Protein AF-A0A226QT10-F1 (afdb_monomer)

Solvent-accessible surface area (backbone atoms only — not comparable to full-atom values): 4693 Å² total; per-residue (Å²): 111,50,77,40,73,69,90,72,75,47,67,31,38,33,65,70,78,75,41,76,47,77,48,43,70,66,57,50,26,64,74,66,75,44,49,83,57,35,33,31,21,43,87,86,69,46,70,46,36,39,34,36,80,54,32,43,27,43,50,43,63,62,30,57,82,88,49,73,41,63,48,72,42,75,55,65,83,90,79,117

Mean predicted aligned error: 4.73 Å

Foldseek 3Di:
DDKDQDDDWDWAQEPAVRDIDIDDQVNVCVVVVWHWGMFDADPVRHTQWTDTPFWIWGAANYDYDPDDRIDTDTDDPVPD

Sequence (80 aa):
MKIQKEWVNFQIIDLTNDETITITKDKLEQLLDDKFVAMQLNDNGRPVVIWTEKYVCSIKDVMMFGDDPILALRRNPEFV

Structure (mmCIF, N/CA/C/O backbone):
data_AF-A0A226QT10-F1
#
_entry.id   AF-A0A226QT10-F1
#
loop_
_atom_site.group_PDB
_atom_site.id
_atom_site.type_symbol
_atom_site.label_atom_id
_atom_site.label_alt_id
_atom_site.label_comp_id
_atom_site.label_asym_id
_atom_site.label_entity_id
_atom_site.label_seq_id
_atom_site.pdbx_PDB_ins_code
_atom_site.Cartn_x
_atom_site.Cartn_y
_atom_site.Cartn_z
_atom_site.occupancy
_atom_site.B_iso_or_equiv
_atom_site.auth_seq_id
_atom_site.auth_comp_id
_atom_site.auth_asym_id
_atom_site.auth_atom_id
_atom_site.pdbx_PDB_model_num
ATOM 1 N N . MET A 1 1 ? -8.371 -13.195 -8.635 1.00 78.50 1 MET A N 1
ATOM 2 C CA . MET A 1 1 ? -8.442 -11.995 -7.763 1.00 78.50 1 MET A CA 1
ATOM 3 C C . MET A 1 1 ? -8.913 -12.378 -6.366 1.00 78.50 1 MET A C 1
ATOM 5 O O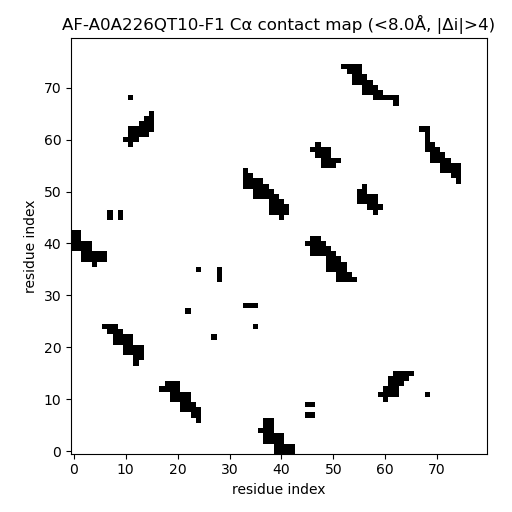 . MET A 1 1 ? -9.885 -13.115 -6.245 1.00 78.50 1 MET A O 1
ATOM 9 N N . LYS A 1 2 ? -8.229 -11.899 -5.318 1.00 91.25 2 LYS A N 1
ATOM 10 C CA . LYS A 1 2 ? -8.488 -12.253 -3.907 1.00 91.25 2 LYS A CA 1
ATOM 11 C C . LYS A 1 2 ? -8.558 -10.989 -3.049 1.00 91.25 2 LYS A C 1
ATOM 13 O O . LYS A 1 2 ? -7.674 -10.150 -3.164 1.00 91.25 2 LYS A O 1
ATOM 18 N N . ILE A 1 3 ? -9.560 -10.866 -2.178 1.00 94.88 3 ILE A N 1
ATOM 19 C CA . ILE A 1 3 ? -9.638 -9.787 -1.177 1.00 94.88 3 ILE A CA 1
ATOM 20 C C . ILE A 1 3 ? -9.160 -10.328 0.171 1.00 94.88 3 ILE A C 1
ATOM 22 O O . ILE A 1 3 ? -9.529 -11.437 0.560 1.00 94.88 3 ILE A O 1
ATOM 26 N N . GLN A 1 4 ? -8.349 -9.554 0.887 1.00 95.25 4 GLN A N 1
ATOM 27 C CA . GLN A 1 4 ? -7.851 -9.918 2.211 1.00 95.25 4 GLN A CA 1
ATOM 28 C C . GLN A 1 4 ? -7.704 -8.708 3.137 1.00 95.25 4 GLN A C 1
ATOM 30 O O . GLN A 1 4 ? -7.535 -7.578 2.687 1.00 95.25 4 GLN A O 1
ATOM 35 N N . LYS A 1 5 ? -7.761 -8.970 4.448 1.00 95.50 5 LYS A N 1
ATOM 36 C CA . LYS A 1 5 ? -7.600 -7.972 5.523 1.00 95.50 5 LYS A CA 1
ATOM 37 C C . LYS A 1 5 ? -6.170 -7.891 6.058 1.00 95.50 5 LYS A C 1
ATOM 39 O O . LYS A 1 5 ? -5.895 -7.140 6.985 1.00 95.50 5 LYS A O 1
ATOM 44 N N . GLU A 1 6 ? -5.272 -8.688 5.495 1.00 95.88 6 GLU A N 1
ATOM 45 C CA . GLU A 1 6 ? -3.855 -8.683 5.832 1.00 95.88 6 GLU A CA 1
ATOM 46 C C . GLU A 1 6 ? -3.095 -7.855 4.806 1.00 95.88 6 GLU A C 1
ATOM 48 O O . GLU A 1 6 ? -3.312 -7.982 3.596 1.00 95.88 6 GLU A O 1
ATOM 53 N N . TRP A 1 7 ? -2.207 -7.005 5.312 1.00 95.38 7 TRP A N 1
ATOM 54 C CA . TRP A 1 7 ? -1.367 -6.157 4.488 1.00 95.38 7 TRP A CA 1
ATOM 55 C C . TRP A 1 7 ? -0.282 -6.969 3.780 1.00 95.38 7 TRP A C 1
ATOM 57 O O . TRP A 1 7 ? 0.347 -7.839 4.380 1.00 95.38 7 TRP A O 1
ATOM 67 N N . VAL A 1 8 ? -0.009 -6.620 2.526 1.00 94.25 8 VAL A N 1
ATOM 68 C CA . VAL A 1 8 ? 1.134 -7.119 1.759 1.00 94.25 8 VAL A CA 1
ATOM 69 C C . VAL A 1 8 ? 1.956 -5.91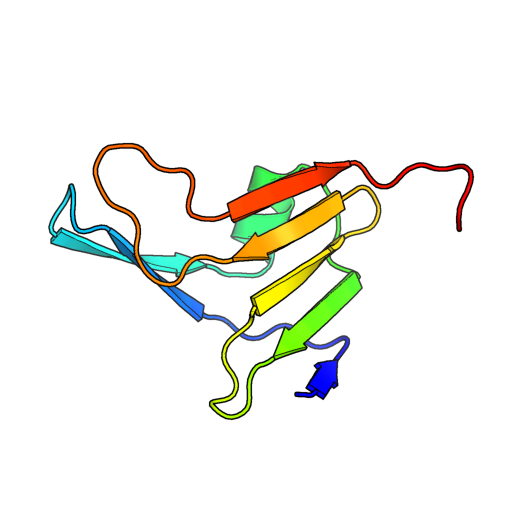7 1.327 1.00 94.25 8 VAL A C 1
ATOM 71 O O . VAL A 1 8 ? 1.441 -5.025 0.658 1.00 94.25 8 VAL A O 1
ATOM 74 N N . ASN A 1 9 ? 3.232 -5.887 1.717 1.00 94.25 9 ASN A N 1
ATOM 75 C CA . ASN A 1 9 ? 4.154 -4.868 1.227 1.00 94.25 9 ASN A CA 1
ATOM 76 C C . ASN A 1 9 ? 4.343 -5.041 -0.278 1.00 94.25 9 ASN A C 1
ATOM 78 O O . ASN A 1 9 ? 4.526 -6.157 -0.765 1.00 94.25 9 ASN A O 1
ATOM 82 N N . PHE A 1 10 ? 4.334 -3.930 -0.999 1.00 92.81 10 PHE A N 1
ATOM 83 C CA . PHE A 1 10 ? 4.506 -3.919 -2.443 1.00 92.81 10 PHE A CA 1
ATOM 84 C C . PHE A 1 10 ? 5.469 -2.815 -2.854 1.00 92.81 10 PHE A C 1
ATOM 86 O O . PHE A 1 10 ? 5.807 -1.927 -2.069 1.00 92.81 10 PHE A O 1
ATOM 93 N N . GLN A 1 11 ? 5.950 -2.918 -4.085 1.00 92.69 11 GLN A N 1
ATOM 94 C CA . GLN A 1 11 ? 6.912 -1.995 -4.659 1.00 92.69 11 GLN A CA 1
ATOM 95 C C . GLN A 1 11 ? 6.276 -1.260 -5.829 1.00 92.69 11 GLN A C 1
ATOM 97 O O . GLN A 1 11 ? 5.584 -1.875 -6.638 1.00 92.69 11 GLN A O 1
ATOM 102 N N . ILE A 1 12 ? 6.540 0.038 -5.903 1.00 90.75 12 ILE A N 1
ATOM 103 C CA . ILE A 1 12 ? 6.220 0.893 -7.042 1.00 90.75 12 ILE A CA 1
ATOM 104 C C . ILE A 1 12 ? 7.538 1.274 -7.697 1.00 90.75 12 ILE A C 1
ATOM 106 O O . ILE A 1 12 ? 8.497 1.625 -7.007 1.00 90.75 12 ILE A O 1
ATOM 110 N N . ILE A 1 13 ? 7.582 1.200 -9.021 1.00 90.44 13 ILE A N 1
ATOM 111 C CA . ILE A 1 13 ? 8.734 1.645 -9.800 1.00 90.44 13 ILE A CA 1
ATOM 112 C C . ILE A 1 13 ? 8.508 3.112 -10.177 1.00 90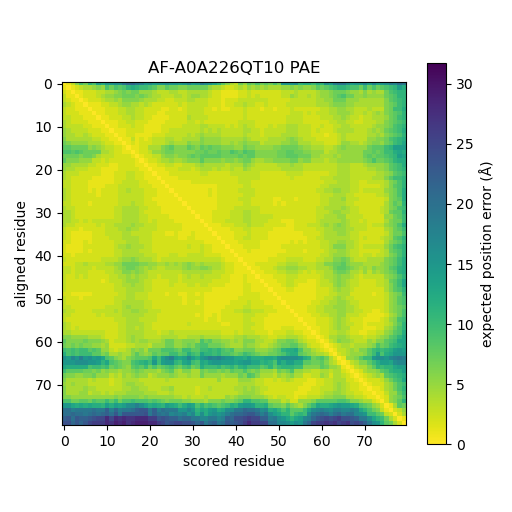.44 13 ILE A C 1
ATOM 114 O O . ILE A 1 13 ? 7.557 3.425 -10.897 1.00 90.44 13 ILE A O 1
ATOM 118 N N . ASP A 1 14 ? 9.374 3.998 -9.692 1.00 88.94 14 ASP A N 1
ATOM 119 C CA . ASP A 1 14 ? 9.429 5.400 -10.094 1.00 88.94 14 ASP A CA 1
ATOM 120 C C . ASP A 1 14 ? 10.466 5.574 -11.202 1.00 88.94 14 ASP A C 1
ATOM 122 O O . ASP A 1 14 ? 11.666 5.684 -10.955 1.00 88.94 14 ASP A O 1
ATOM 126 N N . LEU A 1 15 ? 9.988 5.616 -12.444 1.00 87.19 15 LEU A N 1
ATOM 127 C CA . LEU A 1 15 ? 10.844 5.806 -13.615 1.00 87.19 15 LEU A CA 1
ATOM 128 C C . LEU A 1 15 ? 11.334 7.252 -13.770 1.00 87.19 15 LEU A C 1
ATOM 130 O O . LEU A 1 15 ? 12.176 7.516 -14.623 1.00 87.19 15 LEU A O 1
ATOM 134 N N . THR A 1 16 ? 10.818 8.192 -12.972 1.00 85.88 16 THR A N 1
ATOM 135 C CA . THR A 1 16 ? 11.273 9.590 -12.977 1.00 85.88 16 THR A CA 1
ATOM 136 C C . THR A 1 16 ? 12.627 9.716 -12.291 1.00 85.88 16 THR A C 1
ATOM 138 O O . THR A 1 16 ? 13.501 10.427 -12.782 1.00 85.88 16 THR A O 1
ATOM 141 N N . ASN A 1 17 ? 12.792 9.011 -11.169 1.00 84.50 17 ASN A N 1
ATOM 142 C CA . ASN A 1 17 ? 14.016 9.008 -10.368 1.00 84.50 17 ASN A CA 1
ATOM 143 C C . ASN A 1 17 ? 14.848 7.724 -10.541 1.00 84.50 17 ASN A C 1
ATOM 145 O O . ASN A 1 17 ? 15.926 7.630 -9.967 1.00 84.50 17 ASN A O 1
ATOM 149 N N . ASP A 1 18 ? 14.369 6.765 -11.343 1.00 87.06 18 ASP A N 1
ATOM 150 C CA . ASP A 1 18 ? 14.950 5.422 -11.501 1.00 87.06 18 ASP A CA 1
ATOM 151 C C . ASP A 1 18 ? 15.064 4.668 -10.159 1.00 87.06 18 ASP A C 1
ATOM 153 O O . ASP A 1 18 ? 16.051 4.001 -9.851 1.00 87.06 18 ASP A O 1
ATOM 157 N N . GLU A 1 19 ? 14.025 4.793 -9.327 1.00 90.56 19 GLU A N 1
ATOM 158 C CA . GLU A 1 19 ? 13.980 4.233 -7.975 1.00 90.56 19 GLU A CA 1
ATOM 159 C C . GLU A 1 19 ? 12.828 3.240 -7.790 1.00 90.56 19 GLU A C 1
ATOM 161 O O . GLU A 1 19 ? 11.799 3.276 -8.462 1.00 90.56 19 GLU A O 1
ATOM 166 N N . THR A 1 20 ? 12.984 2.330 -6.825 1.00 91.75 20 THR A N 1
ATOM 167 C CA . THR A 1 20 ? 11.918 1.414 -6.403 1.00 91.75 20 THR A CA 1
ATOM 168 C C . THR A 1 20 ? 11.471 1.749 -4.987 1.00 91.75 20 THR A C 1
ATOM 170 O O . THR A 1 20 ? 12.212 1.580 -4.017 1.00 91.75 20 THR A O 1
ATOM 173 N N . ILE A 1 21 ? 10.221 2.179 -4.851 1.00 90.56 21 ILE A N 1
ATOM 174 C CA . ILE A 1 21 ? 9.640 2.619 -3.587 1.00 90.56 21 ILE A CA 1
ATOM 175 C C . ILE A 1 21 ? 8.869 1.458 -2.970 1.00 90.56 21 ILE A C 1
ATOM 177 O O . ILE A 1 21 ? 7.880 0.981 -3.521 1.00 90.56 21 ILE A O 1
ATOM 181 N N . THR A 1 22 ? 9.289 1.013 -1.785 1.00 93.19 22 THR A N 1
ATOM 182 C CA . THR A 1 22 ? 8.509 0.039 -1.007 1.00 93.19 22 THR A CA 1
ATOM 183 C C . THR A 1 22 ? 7.419 0.753 -0.211 1.00 93.19 22 THR A C 1
ATOM 185 O O . THR A 1 22 ? 7.724 1.591 0.652 1.00 93.19 22 THR A O 1
ATOM 188 N N . ILE A 1 23 ? 6.165 0.380 -0.467 1.00 93.75 23 ILE A N 1
ATOM 189 C CA . ILE A 1 23 ? 4.986 0.837 0.267 1.00 93.75 23 ILE A CA 1
ATOM 190 C C . ILE A 1 23 ? 4.668 -0.160 1.376 1.00 93.75 23 ILE A C 1
ATOM 192 O O . ILE A 1 23 ? 4.343 -1.327 1.141 1.00 93.75 23 ILE A O 1
ATOM 196 N N . THR A 1 24 ? 4.783 0.327 2.607 1.00 95.69 24 THR A N 1
ATOM 197 C CA . THR A 1 24 ? 4.375 -0.380 3.820 1.00 95.69 24 THR A CA 1
ATOM 198 C C . THR A 1 24 ? 3.011 0.118 4.278 1.00 95.69 24 THR A C 1
ATOM 200 O O . THR A 1 24 ? 2.558 1.182 3.848 1.00 95.69 24 THR A O 1
ATOM 203 N N . LYS A 1 25 ? 2.374 -0.633 5.183 1.00 95.75 25 LYS A N 1
ATOM 204 C CA . LYS A 1 25 ? 1.101 -0.235 5.790 1.00 95.75 25 LYS A CA 1
ATOM 205 C C . LYS A 1 25 ? 1.208 1.157 6.411 1.00 95.75 25 LYS A C 1
ATOM 207 O O . LYS A 1 25 ? 0.446 2.042 6.047 1.00 95.75 25 LYS A O 1
ATOM 212 N N . ASP A 1 26 ? 2.209 1.358 7.264 1.00 96.38 26 ASP A N 1
ATOM 213 C CA . ASP A 1 26 ? 2.405 2.616 7.987 1.00 96.38 26 ASP A CA 1
ATOM 214 C C . ASP A 1 26 ? 2.613 3.801 7.039 1.00 96.38 26 ASP A C 1
ATOM 216 O O . ASP A 1 26 ? 2.067 4.874 7.273 1.00 96.38 26 ASP A O 1
ATOM 220 N N . LYS A 1 27 ? 3.349 3.608 5.932 1.00 93.12 27 LYS A N 1
ATOM 221 C CA . LYS A 1 27 ? 3.530 4.660 4.920 1.00 93.12 27 LYS A CA 1
ATOM 222 C C . LYS A 1 27 ? 2.207 5.054 4.272 1.00 93.12 27 LYS A C 1
ATOM 224 O O . LYS A 1 27 ? 1.977 6.240 4.067 1.00 93.12 27 LYS A O 1
ATOM 229 N N . LEU A 1 28 ? 1.348 4.084 3.951 1.00 94.00 28 LEU A N 1
ATOM 230 C CA . LEU A 1 28 ? 0.026 4.369 3.391 1.00 94.00 28 LEU A CA 1
ATOM 231 C C . LEU A 1 28 ? -0.862 5.094 4.411 1.00 94.00 28 LEU A C 1
ATOM 233 O O . LEU A 1 28 ? -1.486 6.096 4.072 1.00 94.00 28 LEU A O 1
ATOM 237 N N . GLU A 1 29 ? -0.916 4.599 5.648 1.00 95.31 29 GLU A N 1
ATOM 238 C CA . GLU A 1 29 ? -1.762 5.180 6.696 1.00 95.31 29 GLU A CA 1
ATOM 239 C C . GLU A 1 29 ? -1.329 6.613 7.044 1.00 95.31 29 GLU A C 1
ATOM 241 O O . GLU A 1 29 ? -2.178 7.483 7.220 1.00 95.31 29 GLU A O 1
ATOM 246 N N . GLN A 1 30 ? -0.020 6.891 7.049 1.00 95.12 30 GLN A N 1
ATOM 247 C CA . GLN A 1 30 ? 0.521 8.245 7.201 1.00 95.12 30 GLN A CA 1
ATOM 248 C C . GLN A 1 30 ? 0.214 9.142 5.998 1.00 95.12 30 GLN A C 1
ATOM 250 O O . GLN A 1 30 ? -0.130 10.305 6.186 1.00 95.12 30 GLN A O 1
ATOM 255 N N . LEU A 1 31 ? 0.327 8.619 4.770 1.00 91.50 31 LEU A N 1
ATOM 256 C CA . LEU A 1 31 ? 0.060 9.379 3.545 1.00 91.50 31 LEU A CA 1
ATOM 257 C C . LEU A 1 31 ? -1.401 9.844 3.468 1.00 91.50 31 LEU A C 1
ATOM 259 O O . LEU A 1 31 ? -1.673 10.946 3.001 1.00 91.50 31 LEU A O 1
ATOM 263 N N . LEU A 1 32 ? -2.334 8.997 3.906 1.00 91.50 32 LEU A N 1
ATOM 264 C CA . LEU A 1 32 ? -3.772 9.253 3.802 1.00 91.50 32 LEU A CA 1
ATOM 265 C C . LEU A 1 32 ? -4.403 9.799 5.090 1.00 91.50 32 LE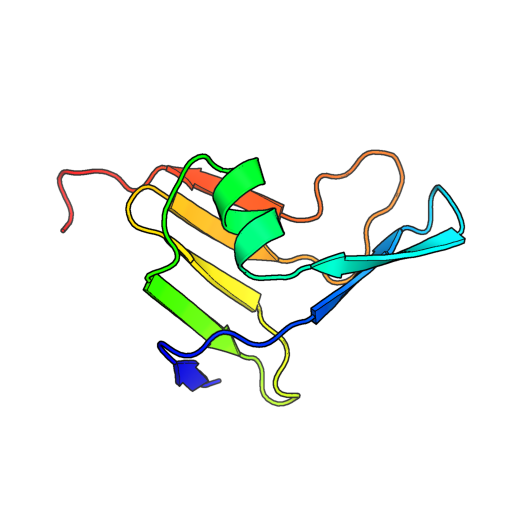U A C 1
ATOM 267 O O . LEU A 1 32 ? -5.585 10.147 5.066 1.00 91.50 32 LEU A O 1
ATOM 271 N N . ASP A 1 33 ? -3.647 9.850 6.192 1.00 94.81 33 ASP A N 1
ATOM 272 C CA . ASP A 1 33 ? -4.168 10.075 7.550 1.00 94.81 33 ASP A CA 1
ATOM 273 C C . ASP A 1 33 ? -5.428 9.221 7.815 1.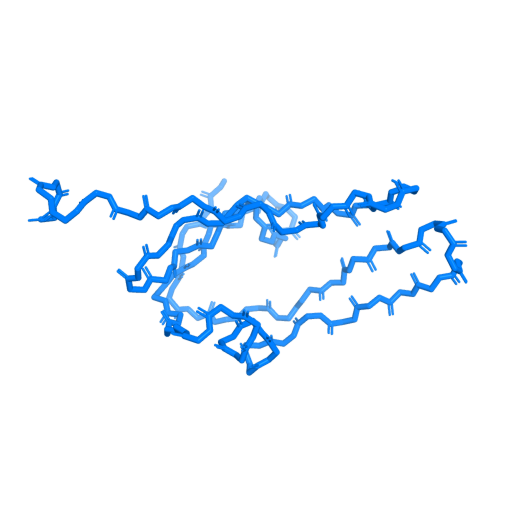00 94.81 33 ASP A C 1
ATOM 275 O O . ASP A 1 33 ? -6.530 9.689 8.150 1.00 94.81 33 ASP A O 1
ATOM 279 N N . ASP A 1 34 ? -5.283 7.925 7.531 1.00 94.88 34 ASP A N 1
ATOM 280 C CA . ASP A 1 34 ? -6.389 6.977 7.500 1.00 94.88 34 ASP A CA 1
ATOM 281 C C . ASP A 1 34 ? 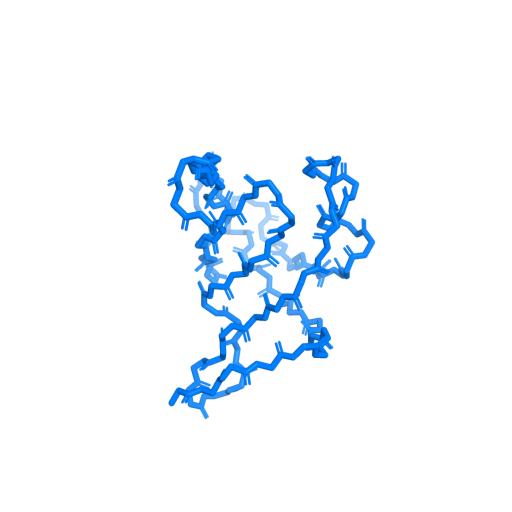-5.939 5.546 7.803 1.00 94.88 34 ASP A C 1
ATOM 283 O O . ASP A 1 34 ? -4.760 5.224 7.709 1.00 94.88 34 ASP A O 1
ATOM 287 N N . LYS A 1 35 ? -6.881 4.671 8.165 1.00 96.00 35 LYS A N 1
ATOM 288 C CA . LYS A 1 35 ? -6.580 3.291 8.567 1.00 96.00 35 LYS A CA 1
ATOM 289 C C . LYS A 1 35 ? -6.912 2.286 7.483 1.00 96.00 35 LYS A C 1
ATOM 291 O O . LYS A 1 35 ? -7.992 2.315 6.897 1.00 96.00 35 LYS A O 1
ATOM 296 N N . PHE A 1 36 ? -6.002 1.348 7.262 1.00 96.56 36 PHE A N 1
ATOM 297 C CA . PHE A 1 36 ? -6.189 0.235 6.344 1.00 96.56 36 PHE A CA 1
ATOM 298 C C . PHE A 1 36 ? -7.291 -0.721 6.822 1.00 96.56 36 PHE A C 1
ATOM 300 O O . PHE A 1 36 ? -7.340 -1.106 7.991 1.00 96.56 36 PHE A O 1
ATOM 307 N N . VAL A 1 37 ? -8.126 -1.167 5.881 1.00 96.62 37 VAL A N 1
ATOM 308 C CA . VAL A 1 37 ? -9.229 -2.110 6.122 1.00 96.62 37 VAL A CA 1
ATOM 309 C C . VAL A 1 37 ? -9.023 -3.417 5.356 1.00 96.62 37 VAL A C 1
ATOM 311 O O . VAL A 1 37 ? -9.142 -4.501 5.933 1.00 96.62 37 VAL A O 1
ATOM 314 N N . ALA A 1 38 ? -8.756 -3.334 4.051 1.00 96.69 38 ALA A N 1
ATOM 315 C CA . ALA A 1 38 ? -8.593 -4.499 3.182 1.00 96.69 38 ALA A CA 1
ATOM 316 C C . ALA A 1 38 ? -7.845 -4.146 1.891 1.00 96.69 38 ALA A C 1
ATOM 318 O O . ALA A 1 38 ? -7.798 -2.988 1.487 1.00 96.69 38 ALA A O 1
ATOM 319 N N . MET A 1 39 ? -7.307 -5.150 1.202 1.00 96.62 39 MET A N 1
ATOM 320 C CA . MET A 1 39 ? -6.760 -5.011 -0.149 1.00 96.62 39 MET A CA 1
ATOM 321 C C . MET A 1 39 ? -7.216 -6.138 -1.067 1.00 96.62 39 MET A C 1
ATOM 323 O O . MET A 1 39 ? -7.408 -7.278 -0.639 1.00 96.62 39 MET A O 1
ATOM 327 N N . GLN A 1 40 ? -7.372 -5.807 -2.342 1.00 96.50 40 GLN A N 1
ATOM 328 C CA . GLN A 1 40 ? -7.591 -6.752 -3.422 1.00 96.50 40 GLN A CA 1
ATOM 329 C C . GLN A 1 40 ? -6.269 -7.000 -4.124 1.00 96.50 40 GLN A C 1
ATOM 331 O O . GLN A 1 40 ? -5.610 -6.064 -4.574 1.00 96.50 40 GLN A O 1
ATOM 336 N N . LEU A 1 41 ? -5.925 -8.274 -4.251 1.00 95.19 41 LEU A N 1
ATOM 337 C CA . LEU A 1 41 ? -4.764 -8.740 -4.979 1.00 95.19 41 LEU A CA 1
ATOM 338 C C . LEU A 1 41 ? -5.170 -9.259 -6.363 1.00 95.19 41 LEU A C 1
ATOM 340 O O . LEU A 1 41 ? -6.217 -9.909 -6.527 1.00 95.19 41 LEU A O 1
ATOM 344 N N . ASN A 1 42 ? -4.316 -9.005 -7.350 1.00 93.12 42 ASN A N 1
ATOM 345 C CA . ASN A 1 42 ? -4.341 -9.711 -8.626 1.00 93.12 42 ASN A CA 1
ATOM 346 C C . ASN A 1 42 ? -3.818 -11.151 -8.465 1.00 93.12 42 ASN A C 1
ATOM 348 O O . ASN A 1 42 ? -3.443 -11.583 -7.374 1.00 93.12 42 ASN A O 1
ATOM 352 N N . ASP A 1 43 ? -3.801 -11.912 -9.556 1.00 91.44 43 ASP A N 1
ATOM 353 C CA . ASP A 1 43 ? -3.427 -13.332 -9.519 1.00 91.44 43 ASP A CA 1
ATOM 354 C C . ASP A 1 43 ? -1.930 -13.558 -9.237 1.00 91.44 43 ASP A C 1
ATOM 356 O O . ASP A 1 43 ? -1.543 -14.638 -8.801 1.00 91.44 43 ASP A O 1
ATOM 360 N N . ASN A 1 44 ? -1.107 -12.513 -9.375 1.00 90.31 44 ASN A N 1
ATOM 361 C CA . ASN A 1 44 ? 0.310 -12.512 -9.005 1.00 90.31 44 ASN A CA 1
ATOM 362 C C . ASN A 1 44 ? 0.540 -12.098 -7.539 1.00 90.31 44 ASN A C 1
ATOM 364 O O . ASN A 1 44 ? 1.680 -11.890 -7.129 1.00 90.31 44 ASN A O 1
ATOM 368 N N . GLY A 1 45 ? -0.527 -11.918 -6.753 1.00 89.44 45 GLY A N 1
ATOM 369 C CA . GLY A 1 45 ? -0.439 -11.500 -5.354 1.00 89.44 45 GLY A CA 1
ATOM 370 C C . GLY A 1 45 ? -0.100 -10.021 -5.152 1.00 89.44 45 GLY A C 1
ATOM 371 O O . GLY A 1 45 ? 0.225 -9.631 -4.034 1.00 89.44 45 GLY A O 1
ATOM 372 N N . ARG A 1 46 ? -0.181 -9.186 -6.198 1.00 91.19 46 ARG A N 1
ATOM 373 C CA . ARG A 1 46 ? 0.054 -7.738 -6.090 1.00 91.19 46 ARG A CA 1
ATOM 374 C C . ARG A 1 46 ? -1.234 -6.973 -5.798 1.00 91.19 46 ARG A C 1
ATOM 376 O O . ARG A 1 46 ? -2.261 -7.296 -6.402 1.00 91.19 46 ARG A O 1
ATOM 383 N N . PRO A 1 47 ? -1.196 -5.955 -4.925 1.00 93.38 47 PRO A N 1
ATOM 384 C CA . PRO A 1 47 ? -2.362 -5.141 -4.631 1.00 93.38 47 PRO A CA 1
ATOM 385 C C . PRO A 1 47 ? -2.739 -4.262 -5.822 1.00 93.38 47 PRO A C 1
ATOM 387 O O . PRO A 1 47 ? -1.902 -3.573 -6.389 1.00 93.38 47 PRO A O 1
ATOM 390 N N . VAL A 1 48 ? -4.021 -4.289 -6.175 1.00 94.56 48 VAL A N 1
ATOM 391 C CA . VAL A 1 48 ? -4.619 -3.451 -7.229 1.00 94.56 48 VAL A CA 1
ATOM 392 C C . VAL A 1 48 ? -5.570 -2.407 -6.653 1.00 94.56 48 VAL A C 1
ATOM 394 O O . VAL A 1 48 ? -5.669 -1.302 -7.180 1.00 94.56 48 VAL A O 1
ATOM 397 N N . VAL A 1 49 ? -6.245 -2.742 -5.550 1.00 95.12 49 VAL A N 1
ATOM 398 C CA . VAL A 1 49 ? -7.156 -1.846 -4.833 1.00 95.12 49 VAL A CA 1
ATOM 399 C C . VAL A 1 49 ? -6.911 -1.981 -3.338 1.00 95.12 49 VAL A C 1
ATOM 401 O O . VAL A 1 49 ? -6.758 -3.094 -2.829 1.00 95.12 49 VAL A O 1
ATOM 404 N N . ILE A 1 50 ? -6.891 -0.856 -2.631 1.00 95.94 50 ILE A N 1
ATOM 405 C CA . ILE A 1 50 ? -6.775 -0.791 -1.175 1.00 95.94 50 ILE A CA 1
ATOM 406 C C . ILE A 1 50 ? -7.975 -0.023 -0.626 1.00 95.94 50 ILE A C 1
ATOM 408 O O . ILE A 1 50 ? -8.267 1.080 -1.070 1.00 95.94 50 ILE A O 1
ATOM 412 N N . TRP A 1 51 ? -8.668 -0.594 0.353 1.00 96.06 51 TRP A N 1
ATOM 413 C CA . TRP A 1 51 ? -9.702 0.090 1.118 1.00 96.06 51 TRP A CA 1
ATOM 414 C C . TRP A 1 51 ? -9.135 0.539 2.450 1.00 96.06 51 TRP A C 1
ATOM 416 O O . TRP A 1 51 ? -8.529 -0.246 3.188 1.00 96.06 51 TRP A O 1
ATOM 426 N N . THR A 1 52 ? -9.422 1.786 2.776 1.00 95.19 52 THR A N 1
ATOM 427 C CA . THR A 1 52 ? -9.235 2.360 4.098 1.00 95.19 52 THR A CA 1
ATOM 428 C C . THR A 1 52 ? -10.602 2.724 4.690 1.00 95.19 52 THR A C 1
ATOM 430 O O . THR A 1 52 ? -11.655 2.483 4.076 1.00 95.19 52 THR A O 1
ATOM 433 N N . GLU A 1 53 ? -10.629 3.256 5.912 1.00 93.50 53 GLU A N 1
ATOM 434 C CA . GLU A 1 53 ? -11.885 3.684 6.540 1.00 93.50 53 GLU A CA 1
ATOM 435 C C . GLU A 1 53 ? -12.564 4.795 5.723 1.00 93.50 53 GLU A C 1
ATOM 437 O O . GLU A 1 53 ? -13.778 4.746 5.515 1.00 93.50 53 GLU A O 1
ATOM 442 N N . LYS A 1 54 ? -11.791 5.744 5.179 1.00 93.12 54 LYS A N 1
ATOM 443 C CA . LYS A 1 54 ? -12.295 6.924 4.460 1.00 93.12 54 LYS A CA 1
ATOM 444 C C . LYS A 1 54 ? -12.090 6.878 2.946 1.00 93.12 54 LYS A C 1
ATOM 446 O O . LYS A 1 54 ? -12.763 7.643 2.259 1.00 93.12 54 LYS A O 1
ATOM 451 N N . TYR A 1 55 ? -11.215 6.030 2.405 1.00 94.44 55 TYR A N 1
ATOM 452 C CA . TYR A 1 55 ? -10.848 6.030 0.981 1.00 94.44 55 TYR A CA 1
ATOM 453 C C . TYR A 1 55 ? -10.893 4.638 0.332 1.00 94.44 55 TYR A C 1
ATOM 455 O O . TYR A 1 55 ? -10.823 3.594 0.984 1.00 94.44 55 TYR A O 1
ATOM 463 N N . VAL A 1 56 ? -11.028 4.638 -0.993 1.00 94.38 56 VAL A N 1
ATOM 464 C CA . VAL A 1 56 ? -10.684 3.516 -1.871 1.00 94.38 56 VAL A CA 1
ATOM 465 C C . VAL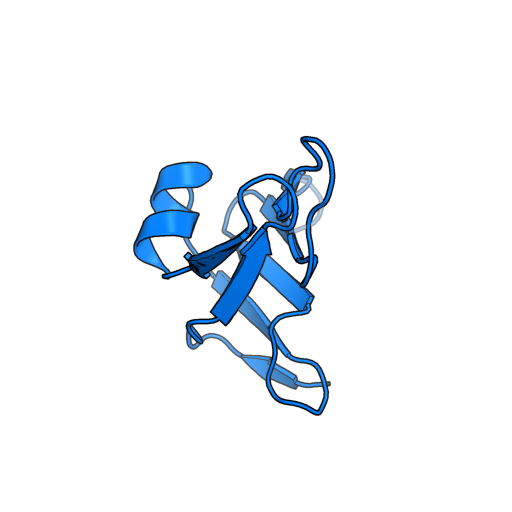 A 1 56 ? -9.552 3.980 -2.771 1.00 94.38 56 VAL A C 1
ATOM 467 O O . VAL A 1 56 ? -9.677 4.992 -3.457 1.00 94.38 56 VAL A O 1
ATOM 470 N N . CYS A 1 57 ? -8.450 3.248 -2.761 1.00 94.19 57 CYS A N 1
ATOM 471 C CA . CYS A 1 57 ? -7.235 3.590 -3.473 1.00 94.19 57 CYS A CA 1
ATOM 472 C C . CYS A 1 57 ? -6.994 2.606 -4.616 1.00 94.19 57 CYS A C 1
ATOM 474 O O . CYS A 1 57 ? -6.970 1.398 -4.387 1.00 94.19 57 CYS A O 1
ATOM 476 N N . SER A 1 58 ? -6.773 3.115 -5.826 1.00 93.94 58 SER A N 1
ATOM 477 C CA . SER A 1 58 ? -6.262 2.328 -6.952 1.00 93.94 58 SER A CA 1
ATOM 478 C C . SER A 1 58 ? -4.744 2.432 -6.997 1.00 93.94 58 SER A C 1
ATOM 480 O O . SER A 1 58 ? -4.203 3.533 -6.891 1.00 93.94 58 SER A O 1
ATOM 482 N N . ILE A 1 59 ? -4.068 1.300 -7.185 1.00 92.50 59 ILE A N 1
ATOM 483 C CA . ILE A 1 59 ? -2.603 1.224 -7.198 1.00 92.50 59 ILE A CA 1
ATOM 484 C C . ILE A 1 59 ? -2.096 1.087 -8.633 1.00 92.50 59 ILE A C 1
ATOM 486 O O . ILE A 1 59 ? -2.599 0.261 -9.396 1.00 92.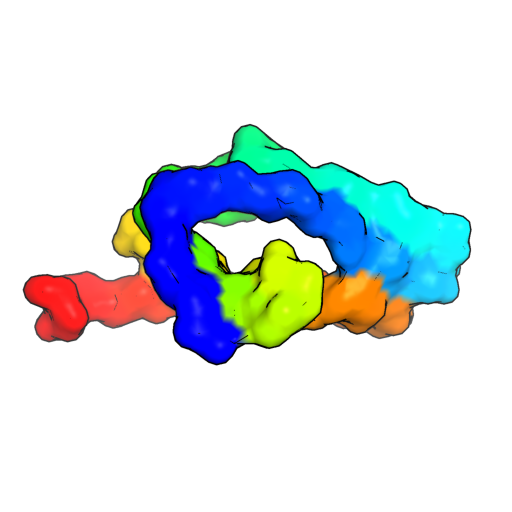50 59 ILE A O 1
ATOM 490 N N . LYS A 1 60 ? -1.097 1.894 -8.994 1.00 87.19 60 LYS A N 1
ATOM 491 C CA . LYS A 1 60 ? -0.308 1.745 -10.220 1.00 87.19 60 LYS A CA 1
ATOM 492 C C . LYS A 1 60 ? 1.058 1.151 -9.869 1.00 87.19 60 LYS A C 1
ATOM 494 O O . LYS A 1 60 ? 1.736 1.639 -8.971 1.00 87.19 60 LYS A O 1
ATOM 499 N N . ASP A 1 61 ? 1.477 0.132 -10.615 1.00 83.12 61 ASP A N 1
ATOM 500 C CA . ASP A 1 61 ? 2.774 -0.539 -10.417 1.00 83.12 61 ASP A CA 1
ATOM 501 C C . ASP A 1 61 ? 3.970 0.327 -10.846 1.00 83.12 61 ASP A C 1
ATOM 503 O O . ASP A 1 61 ? 5.090 0.148 -10.363 1.00 83.12 61 ASP A O 1
ATOM 507 N N . VAL A 1 62 ? 3.734 1.247 -11.781 1.00 82.81 62 VAL A N 1
ATOM 508 C CA . VAL A 1 62 ? 4.749 2.106 -12.385 1.00 82.81 62 VAL A CA 1
ATOM 509 C C . VAL A 1 62 ? 4.208 3.525 -12.430 1.00 82.81 62 VAL A C 1
ATOM 511 O O . VAL A 1 62 ? 3.076 3.739 -12.872 1.00 82.81 62 VAL A O 1
ATOM 514 N N . MET A 1 63 ? 5.025 4.481 -12.004 1.00 83.19 63 MET A N 1
ATOM 515 C CA . MET A 1 63 ? 4.764 5.906 -12.180 1.00 83.19 63 MET A CA 1
ATOM 516 C C . MET A 1 63 ? 5.787 6.526 -13.130 1.00 83.19 63 MET A C 1
ATOM 518 O O . MET A 1 63 ? 6.952 6.124 -13.179 1.00 83.19 63 MET A O 1
ATOM 522 N N . MET A 1 64 ? 5.325 7.506 -13.902 1.00 76.88 64 MET A N 1
ATOM 523 C CA . MET A 1 64 ? 6.138 8.313 -14.806 1.00 76.88 64 MET A CA 1
ATOM 524 C C . MET A 1 64 ? 5.743 9.781 -14.640 1.00 76.88 64 MET A C 1
ATOM 526 O O . MET A 1 64 ? 4.557 10.083 -14.580 1.00 76.88 64 MET A O 1
ATOM 530 N N . PHE A 1 65 ? 6.716 10.693 -14.621 1.00 67.44 65 PHE A N 1
ATOM 531 C CA . PHE A 1 65 ? 6.491 12.142 -14.738 1.00 67.44 65 PHE A CA 1
ATOM 532 C C . PHE A 1 65 ? 5.434 12.717 -13.774 1.00 67.44 65 PHE A C 1
ATOM 534 O O . PHE A 1 65 ? 4.470 13.345 -14.204 1.00 67.44 65 PHE A O 1
ATOM 541 N N . GLY A 1 66 ? 5.623 12.535 -12.465 1.00 63.53 66 GLY A N 1
ATOM 542 C CA . GLY A 1 66 ? 4.767 13.173 -11.454 1.00 63.53 66 GLY A CA 1
ATOM 543 C C . GLY A 1 66 ? 3.355 12.590 -11.326 1.00 63.53 66 GLY A C 1
ATOM 544 O O . GLY A 1 66 ? 2.526 13.188 -10.647 1.00 63.53 66 GLY A O 1
ATOM 545 N N . ASP A 1 67 ? 3.076 11.441 -11.950 1.00 75.31 67 ASP A N 1
ATOM 546 C CA . ASP A 1 67 ? 1.848 10.679 -11.709 1.00 75.31 67 ASP A CA 1
ATOM 547 C C . ASP A 1 67 ? 1.807 10.167 -10.261 1.00 75.31 67 ASP A C 1
ATOM 549 O O . ASP A 1 67 ? 2.738 9.495 -9.813 1.00 75.31 67 ASP A O 1
ATOM 553 N N . ASP A 1 68 ? 0.695 10.397 -9.559 1.00 79.50 68 ASP A N 1
ATOM 554 C CA . ASP A 1 68 ? 0.467 9.771 -8.258 1.00 79.50 68 ASP A CA 1
ATOM 555 C C . ASP A 1 68 ? 0.262 8.256 -8.446 1.00 79.50 68 ASP A C 1
ATOM 557 O O . ASP A 1 68 ? -0.682 7.829 -9.129 1.00 79.50 68 ASP A O 1
ATOM 561 N N . PRO A 1 69 ? 1.103 7.402 -7.835 1.00 83.12 69 PRO A N 1
ATOM 562 C CA . PRO A 1 69 ? 0.979 5.957 -7.995 1.00 83.12 69 PRO A CA 1
ATOM 563 C C . PRO A 1 69 ? -0.187 5.369 -7.187 1.00 83.12 69 PRO A C 1
ATOM 565 O O . PRO A 1 69 ? -0.558 4.208 -7.371 1.00 83.12 69 PRO A O 1
ATOM 568 N N . ILE A 1 70 ? -0.765 6.166 -6.285 1.00 89.12 70 ILE A N 1
ATOM 569 C CA . ILE A 1 70 ? -1.896 5.807 -5.437 1.00 89.12 70 ILE A CA 1
ATOM 570 C C . ILE A 1 70 ? -2.991 6.843 -5.665 1.00 89.12 70 ILE A C 1
ATOM 572 O O . ILE A 1 70 ? -2.952 7.943 -5.122 1.00 89.12 70 ILE A O 1
ATOM 576 N N . LEU A 1 71 ? -3.997 6.474 -6.453 1.00 89.88 71 LEU A N 1
ATOM 577 C CA . LEU A 1 71 ? -5.166 7.319 -6.663 1.00 89.88 71 LEU A CA 1
ATOM 578 C C . LEU A 1 71 ? -6.193 7.032 -5.568 1.00 89.88 71 LEU A C 1
ATOM 580 O O . LEU A 1 71 ? -6.843 5.988 -5.605 1.00 89.88 71 LEU A O 1
ATOM 584 N N . ALA A 1 72 ? -6.349 7.945 -4.610 1.00 91.00 72 ALA A N 1
ATOM 585 C CA . ALA A 1 72 ? -7.306 7.815 -3.514 1.00 91.00 72 ALA A CA 1
ATOM 586 C C . ALA A 1 72 ? -8.627 8.540 -3.818 1.00 91.00 72 ALA A C 1
ATOM 588 O O . ALA A 1 72 ? -8.656 9.743 -4.069 1.00 91.00 72 ALA A O 1
ATOM 589 N N . LEU A 1 73 ? -9.740 7.811 -3.745 1.00 91.12 73 LEU A N 1
ATOM 590 C CA . LEU A 1 73 ? -11.093 8.348 -3.872 1.00 91.12 73 LEU A CA 1
ATOM 591 C C . LEU A 1 73 ? -11.802 8.253 -2.526 1.00 91.12 73 LEU A C 1
ATOM 593 O O . LEU A 1 73 ? -11.859 7.183 -1.920 1.00 91.12 73 LEU A O 1
ATOM 597 N N . ARG A 1 74 ? -12.347 9.374 -2.042 1.00 90.12 74 ARG A N 1
ATOM 598 C CA . ARG A 1 74 ? -13.071 9.397 -0.768 1.00 90.12 74 ARG A CA 1
ATOM 599 C C . ARG A 1 74 ? -14.312 8.513 -0.869 1.00 90.12 74 ARG A C 1
ATOM 601 O O . ARG A 1 74 ? -15.097 8.634 -1.806 1.00 90.12 74 ARG A O 1
ATOM 608 N N . ARG A 1 75 ? -14.497 7.633 0.111 1.00 83.12 75 ARG A N 1
ATOM 609 C CA . ARG A 1 75 ? -15.707 6.827 0.264 1.00 83.12 75 ARG A CA 1
ATOM 610 C C . ARG A 1 75 ? -16.865 7.762 0.577 1.00 83.12 75 ARG A C 1
ATOM 612 O O . ARG A 1 75 ? -16.755 8.617 1.455 1.00 83.12 75 ARG A O 1
ATOM 619 N N . ASN A 1 76 ? -17.967 7.604 -0.146 1.00 74.31 76 ASN A N 1
ATOM 620 C CA . ASN A 1 76 ? -19.188 8.320 0.180 1.00 74.31 76 ASN A CA 1
ATOM 621 C C . ASN A 1 76 ? -19.762 7.725 1.485 1.00 74.31 76 ASN A C 1
ATOM 623 O O . ASN A 1 76 ? -20.044 6.524 1.500 1.00 74.31 76 ASN A O 1
ATOM 627 N N . PRO A 1 77 ? -19.913 8.506 2.572 1.00 60.81 77 PRO A N 1
ATOM 628 C CA . PRO A 1 77 ? -20.431 7.998 3.844 1.00 60.81 77 PRO A CA 1
ATOM 629 C C . PRO A 1 77 ? -21.870 7.464 3.761 1.00 60.81 77 PRO A C 1
ATOM 631 O O . PRO A 1 77 ? -22.280 6.734 4.653 1.00 60.81 77 PRO A O 1
ATOM 634 N N . GLU A 1 78 ? -22.626 7.783 2.705 1.00 60.41 78 GLU A N 1
ATOM 635 C CA . GLU A 1 78 ? -24.022 7.342 2.539 1.00 60.41 78 GLU A CA 1
ATOM 636 C C . GLU A 1 78 ? -24.191 5.908 2.000 1.00 60.41 78 GLU A C 1
ATOM 638 O O . GLU A 1 78 ? -25.313 5.416 1.925 1.00 60.41 78 GLU A O 1
ATOM 643 N N . PHE A 1 79 ? -23.104 5.223 1.623 1.00 51.06 79 PHE A N 1
ATOM 644 C CA . PHE A 1 79 ? -23.146 3.876 1.027 1.00 51.06 79 PHE A CA 1
ATOM 645 C C . PHE A 1 79 ? -22.373 2.818 1.838 1.00 51.06 79 PHE A C 1
ATOM 647 O O . PHE A 1 79 ? -21.826 1.876 1.258 1.00 51.06 79 PHE A O 1
ATOM 654 N N . VAL A 1 80 ? -22.298 2.972 3.167 1.00 48.84 80 VAL A N 1
ATOM 655 C CA . VAL A 1 80 ? -21.723 1.962 4.081 1.00 48.84 80 VAL A CA 1
ATOM 656 C C . VAL A 1 80 ? -22.819 1.249 4.856 1.00 48.84 80 VAL A C 1
ATOM 658 O O . VAL A 1 80 ? -23.657 1.953 5.458 1.00 48.84 80 VAL A O 1
#

Nearest PDB structures (foldseek):
  8orn-assembly2_D  TM=5.912E-01  e=1.641E+00  Xanthomon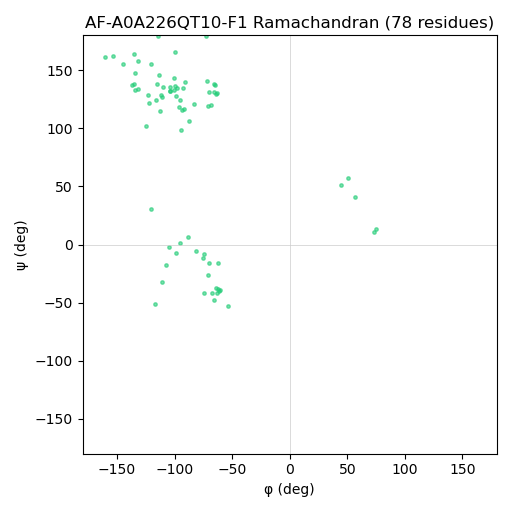as campestris pv. campestris str. B100

Radius of gyration: 12.7 Å; Cα contacts (8 Å, |Δi|>4): 152; chains: 1; bounding box: 39×26×23 Å

Organism: NCBI:txid883812

pLDDT: mean 88.76, std 10.15, range [48.84, 96.69]

Secondary structure (DSSP, 8-state):
-EEESS---EEEEETTTTEEEEE-HHHHHHHHTS-EEEEEE-TTS-EEEEEESSEEEEEPSEE-TT--SEEEEEPPGGG-